Protein AF-A0A256VPE2-F1 (afdb_monomer_lite)

Foldseek 3Di:
DDDPVVCVVVVVWDFPPAFDQDPDDDPPDPDST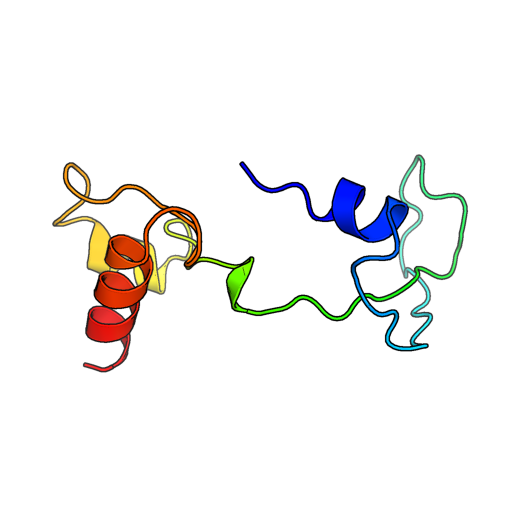DTDTDDDQQADWDDCPPPVNVVQCVVVVV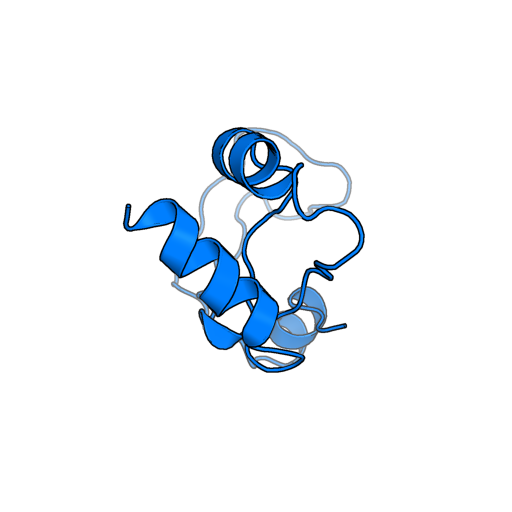PADTDGNVGPCPNRVVSVVSVVD

Organism: Limosilactobacill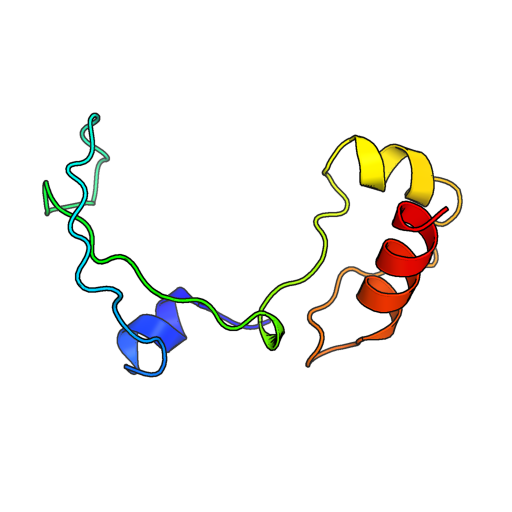us reuteri (NCBI:txid1598)

pLDDT: mean 80.63, std 8.95, range [58.47, 91.31]

Sequence (85 aa):
MLSLIRLAKEGKLEKTGAKPKLPIKVDGVSSETLDVYRIPLEHLYYNDKNGRIAINTSQYQDELHPASEQEDPRYNNFVAKLIER

Radius of gyration: 16.67 Å; chains: 1; bounding box: 35×29×41 Å

Secondary structure (DSSP, 8-state):
---HHHHHHTT-S-B-S--PBPSS--TT---SBPPPBPPPGGG----TTSHHHHHHHGGGTTT-----TTT-HHHHHHHHHHH--

Structure (mmCIF, N/CA/C/O backbone):
data_AF-A0A256VPE2-F1
#
_entry.id   AF-A0A256VPE2-F1
#
loop_
_atom_site.group_PDB
_atom_site.id
_atom_site.type_symbol
_atom_site.label_atom_id
_atom_site.label_alt_id
_atom_site.label_comp_id
_atom_site.label_asym_id
_atom_site.label_entity_id
_atom_site.label_seq_id
_atom_site.pdbx_PDB_ins_code
_atom_site.Cartn_x
_atom_site.Cartn_y
_atom_site.Cartn_z
_atom_site.occupancy
_atom_site.B_iso_or_equiv
_atom_site.auth_seq_id
_atom_site.auth_comp_id
_atom_site.auth_asym_id
_atom_site.auth_atom_id
_atom_site.pdbx_PDB_model_num
ATOM 1 N N . MET A 1 1 ? -1.548 12.675 -5.960 1.00 65.19 1 MET A N 1
ATOM 2 C CA . MET A 1 1 ? -1.010 12.020 -4.756 1.00 65.19 1 MET A CA 1
ATOM 3 C C . MET A 1 1 ? -2.112 11.762 -3.747 1.00 65.19 1 MET A C 1
ATOM 5 O O . MET A 1 1 ? -2.711 12.688 -3.199 1.00 65.19 1 MET A O 1
ATOM 9 N N . LEU A 1 2 ? -2.401 10.484 -3.548 1.00 77.44 2 LEU A N 1
ATOM 10 C CA . LEU A 1 2 ? -3.386 9.988 -2.598 1.00 77.44 2 LEU A CA 1
ATOM 11 C C . LEU A 1 2 ? -2.984 10.310 -1.146 1.00 77.44 2 LEU A C 1
ATOM 13 O O . LEU A 1 2 ? -1.818 10.191 -0.779 1.00 77.44 2 LEU A O 1
ATOM 17 N N . SER A 1 3 ? -3.947 10.681 -0.297 1.00 86.44 3 SER A N 1
ATOM 18 C CA . SER A 1 3 ? -3.715 10.906 1.138 1.00 86.44 3 SER A CA 1
ATOM 19 C C . SER A 1 3 ? -4.527 9.925 1.981 1.00 86.44 3 SER A C 1
ATOM 21 O O . SER A 1 3 ? -5.735 10.095 2.152 1.00 86.44 3 SER A O 1
ATOM 23 N N . LEU A 1 4 ? -3.855 8.929 2.567 1.00 86.94 4 LEU A N 1
ATOM 24 C CA . LEU A 1 4 ? -4.491 7.937 3.446 1.00 86.94 4 LEU A CA 1
ATOM 25 C C . LEU A 1 4 ? -5.114 8.580 4.695 1.00 86.94 4 LEU A C 1
ATOM 27 O O . LEU A 1 4 ? -6.178 8.164 5.143 1.00 86.94 4 LEU A O 1
ATOM 31 N N . ILE A 1 5 ? -4.501 9.648 5.217 1.00 87.94 5 ILE A N 1
ATOM 32 C CA . ILE A 1 5 ? -5.034 10.411 6.358 1.00 87.94 5 ILE A CA 1
ATOM 33 C C . ILE A 1 5 ? -6.390 11.025 6.003 1.00 87.94 5 ILE A C 1
ATOM 35 O O . ILE A 1 5 ? -7.315 11.020 6.816 1.00 87.94 5 ILE A O 1
ATOM 39 N N . ARG A 1 6 ? -6.523 11.557 4.784 1.00 89.44 6 ARG A N 1
ATOM 40 C CA . ARG A 1 6 ? -7.784 12.121 4.307 1.00 89.44 6 ARG A CA 1
ATOM 41 C C . ARG A 1 6 ? -8.834 11.030 4.100 1.00 89.44 6 ARG A C 1
ATOM 43 O O . ARG A 1 6 ? -9.950 11.201 4.573 1.00 89.44 6 ARG A O 1
ATOM 50 N N . LEU A 1 7 ? -8.471 9.902 3.485 1.00 89.06 7 LEU A N 1
ATOM 51 C CA . LEU A 1 7 ? -9.384 8.765 3.311 1.00 89.06 7 LEU A CA 1
ATOM 52 C C . LEU A 1 7 ? -9.896 8.219 4.653 1.00 89.06 7 LEU A C 1
ATOM 54 O O . LEU A 1 7 ? -11.081 7.920 4.777 1.00 89.06 7 LEU A O 1
ATOM 58 N N . ALA A 1 8 ? -9.035 8.155 5.674 1.00 87.94 8 ALA A N 1
ATOM 59 C CA . ALA A 1 8 ? -9.432 7.769 7.026 1.00 87.94 8 ALA A CA 1
ATOM 60 C C . ALA A 1 8 ? -10.439 8.761 7.634 1.00 87.94 8 ALA A C 1
ATOM 62 O O . ALA A 1 8 ? -11.458 8.344 8.181 1.00 87.94 8 ALA A O 1
ATOM 63 N N . LYS A 1 9 ? -10.196 10.073 7.497 1.00 87.94 9 LYS A N 1
ATOM 64 C CA . LYS A 1 9 ? -11.119 11.124 7.971 1.00 87.94 9 LYS A CA 1
ATOM 65 C C . LYS A 1 9 ? -12.462 11.114 7.238 1.00 87.94 9 LYS A C 1
ATOM 67 O O . LYS A 1 9 ? -13.481 11.415 7.845 1.00 87.94 9 LYS A O 1
ATOM 72 N N . GLU A 1 10 ? -12.459 10.759 5.956 1.00 91.31 10 GLU A N 1
ATOM 73 C CA . GLU A 1 10 ? -13.661 10.620 5.124 1.00 91.31 10 GLU A CA 1
ATOM 74 C C . GLU A 1 10 ? -14.408 9.294 5.365 1.00 91.31 10 GLU A C 1
ATOM 76 O O . GLU A 1 10 ? -15.431 9.053 4.731 1.00 91.31 10 GLU A O 1
ATOM 81 N N . GLY A 1 11 ? -13.915 8.422 6.255 1.00 87.06 11 GLY A N 1
ATOM 82 C CA . GLY A 1 11 ? -14.537 7.126 6.548 1.00 87.06 11 GLY A CA 1
ATOM 83 C C . GLY A 1 11 ? -14.407 6.099 5.419 1.00 87.06 11 GLY A C 1
ATOM 84 O O . GLY A 1 11 ? -15.115 5.098 5.423 1.00 87.06 11 GLY A O 1
ATOM 85 N N . LYS A 1 12 ? -13.505 6.330 4.458 1.00 89.00 12 LYS A N 1
ATOM 86 C CA . LYS A 1 12 ? -13.266 5.450 3.300 1.00 89.00 12 LYS A CA 1
ATOM 87 C C . LYS A 1 12 ? -12.305 4.296 3.593 1.00 89.00 12 LYS A C 1
ATOM 89 O O . LYS A 1 12 ? -12.143 3.418 2.756 1.00 89.00 12 LYS A O 1
ATOM 94 N N . LEU A 1 13 ? -11.646 4.310 4.752 1.00 89.56 13 LEU A N 1
ATOM 95 C CA . LEU A 1 13 ? -10.795 3.218 5.219 1.00 89.56 13 LEU A CA 1
ATOM 96 C C . LEU A 1 13 ? -11.466 2.510 6.390 1.00 89.56 13 LEU A C 1
ATOM 98 O O . LEU A 1 13 ? -11.855 3.142 7.374 1.00 89.56 13 LEU A O 1
ATOM 102 N N . GLU A 1 14 ? -11.561 1.189 6.295 1.00 89.56 14 GLU A N 1
ATOM 103 C CA . GLU A 1 14 ? -12.151 0.360 7.340 1.00 89.56 14 GLU A CA 1
ATOM 104 C C . GLU A 1 14 ? -11.225 0.273 8.555 1.00 89.56 14 GLU A C 1
ATOM 106 O O . GLU A 1 14 ? -10.020 0.040 8.428 1.00 89.56 14 GLU A O 1
ATOM 111 N N . LYS A 1 15 ? -11.796 0.414 9.754 1.00 89.88 15 LYS A N 1
ATOM 112 C CA . LYS A 1 15 ? -11.079 0.151 11.005 1.00 89.88 15 LYS A CA 1
ATOM 113 C C . LYS A 1 15 ? -11.051 -1.349 11.269 1.00 89.88 15 LYS A C 1
ATOM 115 O O . LYS A 1 15 ? -12.065 -2.023 11.131 1.00 89.88 15 LYS A O 1
ATOM 120 N N . THR A 1 16 ? -9.920 -1.866 11.730 1.00 86.06 16 THR A N 1
ATOM 121 C CA . THR A 1 16 ? -9.764 -3.298 12.037 1.00 86.06 16 THR A CA 1
ATOM 122 C C . THR A 1 16 ? -10.270 -3.672 13.433 1.00 86.06 16 THR A C 1
ATOM 124 O O . THR A 1 16 ? -10.222 -4.836 13.816 1.00 86.06 16 THR A O 1
ATOM 127 N N . GLY A 1 17 ? -10.703 -2.689 14.230 1.00 81.62 17 GLY A N 1
ATOM 128 C CA . GLY A 1 17 ? -11.076 -2.873 15.636 1.00 81.62 17 GLY A CA 1
ATOM 129 C C . GLY A 1 17 ? -9.883 -3.034 16.585 1.00 81.62 17 GLY A C 1
ATOM 130 O O . GLY A 1 17 ? -10.059 -2.933 17.799 1.00 81.62 17 GLY A O 1
ATOM 131 N N . ALA A 1 18 ? -8.666 -3.217 16.061 1.00 83.19 18 ALA A N 1
ATOM 132 C CA . ALA A 1 18 ? -7.458 -3.248 16.870 1.00 83.19 18 ALA A CA 1
ATOM 133 C C . ALA A 1 18 ? -7.151 -1.855 17.437 1.00 83.19 18 ALA A C 1
ATOM 135 O O . ALA A 1 18 ? -7.211 -0.848 16.729 1.00 83.19 18 ALA A O 1
ATOM 136 N N . LYS A 1 19 ? -6.801 -1.826 18.726 1.00 80.06 19 LYS A N 1
ATOM 137 C CA . LYS A 1 19 ? -6.451 -0.620 19.486 1.00 80.06 19 LYS A CA 1
ATOM 138 C C . LYS A 1 19 ? -5.116 -0.814 20.210 1.00 80.06 19 LYS A C 1
ATOM 140 O O . LYS A 1 19 ? -5.097 -0.905 21.438 1.00 80.06 19 LYS A O 1
ATOM 145 N N . PRO A 1 20 ? -4.001 -0.972 19.475 1.00 77.81 20 PRO A N 1
ATOM 146 C CA . PRO A 1 20 ? -2.697 -1.178 20.079 1.00 77.81 20 PRO A CA 1
ATOM 147 C C . PRO A 1 20 ? -2.330 0.022 20.946 1.00 77.81 20 PRO A C 1
ATOM 149 O O . PRO A 1 20 ? -2.545 1.177 20.562 1.00 77.81 20 PRO A O 1
ATOM 152 N N . LYS A 1 21 ? -1.762 -0.271 22.115 1.00 74.88 21 LYS A N 1
ATOM 153 C CA . LYS A 1 21 ? -1.184 0.750 22.975 1.00 74.88 21 LYS A CA 1
ATOM 154 C C . LYS A 1 21 ? 0.173 1.159 22.411 1.00 74.88 21 LYS A C 1
ATOM 156 O O . LYS A 1 21 ? 1.011 0.296 22.154 1.00 74.88 21 LYS A O 1
ATOM 161 N N . LEU A 1 22 ? 0.395 2.455 22.220 1.00 69.81 22 LEU A N 1
ATOM 162 C CA . LEU A 1 22 ? 1.714 2.953 21.845 1.00 69.81 22 LEU A CA 1
ATOM 163 C C . LEU A 1 22 ? 2.677 2.775 23.033 1.00 69.81 22 LEU A C 1
ATOM 165 O O . LEU A 1 22 ? 2.389 3.274 24.123 1.00 69.81 22 LEU A O 1
ATOM 169 N N . PRO A 1 23 ? 3.826 2.100 22.854 1.00 68.75 23 PRO A N 1
ATOM 170 C CA . PRO A 1 23 ? 4.824 1.963 23.915 1.00 68.75 23 PRO A CA 1
ATOM 171 C C . PRO A 1 23 ? 5.580 3.275 24.187 1.00 68.75 23 PRO A C 1
ATOM 173 O O . PRO A 1 23 ? 6.307 3.369 25.172 1.00 68.75 23 PRO A O 1
ATOM 176 N N . ILE A 1 24 ? 5.410 4.287 23.329 1.00 69.12 24 ILE A N 1
ATOM 177 C CA . ILE A 1 24 ? 6.065 5.593 23.412 1.00 69.12 24 ILE A CA 1
ATOM 178 C C . ILE A 1 24 ? 5.030 6.719 23.329 1.00 69.12 24 ILE A C 1
ATOM 180 O O . ILE A 1 24 ? 4.060 6.629 22.577 1.00 69.12 24 ILE A O 1
ATOM 184 N N . LYS A 1 25 ? 5.241 7.797 24.090 1.00 63.84 25 LYS A N 1
ATOM 185 C CA . LYS A 1 25 ? 4.456 9.028 23.944 1.00 63.84 25 LYS A CA 1
ATOM 186 C C . LYS A 1 25 ? 4.989 9.799 22.739 1.00 63.84 25 LYS A C 1
ATOM 188 O O . LYS A 1 25 ? 6.169 10.132 22.707 1.00 63.84 25 LYS A O 1
ATOM 193 N N . VAL A 1 26 ? 4.129 10.047 21.755 1.00 68.12 26 VAL A N 1
ATOM 194 C CA . VAL A 1 26 ? 4.440 10.875 20.584 1.00 68.12 26 VAL A CA 1
ATOM 195 C C . VAL A 1 26 ? 3.706 12.199 20.749 1.00 68.12 26 VAL A C 1
ATOM 197 O O . VAL A 1 26 ? 2.485 12.204 20.925 1.00 68.12 26 VAL A O 1
ATOM 200 N N . ASP A 1 27 ? 4.434 13.314 20.704 1.00 61.44 27 ASP A N 1
ATOM 201 C CA . ASP A 1 27 ? 3.835 14.644 20.814 1.00 61.44 27 ASP A CA 1
ATOM 202 C C . ASP A 1 27 ? 2.798 14.866 19.703 1.00 61.44 27 ASP A C 1
ATOM 204 O O . ASP A 1 27 ? 3.049 14.617 18.524 1.00 61.44 27 ASP A O 1
ATOM 208 N N . GLY A 1 28 ? 1.600 15.309 20.092 1.00 64.75 28 GLY A N 1
ATOM 209 C CA . GLY A 1 28 ? 0.465 15.502 19.182 1.00 64.75 28 GLY A CA 1
ATOM 210 C C . GLY A 1 28 ? -0.450 14.284 19.005 1.00 64.75 28 GLY A C 1
ATOM 211 O O . GLY A 1 28 ? -1.479 14.400 18.339 1.00 64.75 28 GLY A O 1
ATOM 212 N N . VAL A 1 29 ? -0.144 13.141 19.629 1.00 65.38 29 VAL A N 1
ATOM 213 C CA . VAL A 1 29 ? -1.034 11.971 19.673 1.00 65.38 29 VAL A CA 1
ATOM 214 C C . VAL A 1 29 ? -1.691 11.898 21.051 1.00 65.38 29 VAL A C 1
ATOM 216 O O . VAL A 1 29 ? -1.059 11.544 22.042 1.00 65.38 29 VAL A O 1
ATOM 219 N N . SER A 1 30 ? -2.971 12.272 21.125 1.00 59.16 30 SER A N 1
ATOM 220 C CA . SER A 1 30 ? -3.707 12.375 22.394 1.00 59.16 30 SER A CA 1
ATOM 221 C C . SER A 1 30 ? -4.148 11.031 22.976 1.00 59.16 30 SER A C 1
ATOM 223 O O . SER A 1 30 ? -4.488 10.966 24.157 1.00 59.16 30 SER A O 1
ATOM 225 N N . SER A 1 31 ? -4.165 9.961 22.178 1.00 60.12 31 SER A N 1
ATOM 226 C CA . SER A 1 31 ? -4.649 8.657 22.614 1.00 60.12 31 SER A CA 1
ATOM 227 C C . SER A 1 31 ? -3.506 7.677 22.866 1.00 60.12 31 SER A C 1
ATOM 229 O O . SER A 1 31 ? -2.645 7.450 22.020 1.00 60.12 31 SER A O 1
ATOM 231 N N . GLU A 1 32 ? -3.543 7.013 24.027 1.00 61.91 32 GLU A N 1
ATOM 232 C CA . GLU A 1 32 ? -2.666 5.864 24.293 1.00 61.91 32 GLU A CA 1
ATOM 233 C C . GLU A 1 32 ? -2.946 4.702 23.329 1.00 61.91 32 GLU A C 1
ATOM 235 O O . GLU A 1 32 ? -2.082 3.853 23.130 1.00 61.91 32 GLU A O 1
ATOM 240 N N . THR A 1 33 ? -4.147 4.669 22.739 1.00 61.66 33 THR A N 1
ATOM 241 C CA . THR A 1 33 ? -4.607 3.648 21.795 1.00 61.66 33 THR A CA 1
ATOM 242 C C . THR A 1 33 ? -4.908 4.266 20.433 1.00 61.66 33 THR A C 1
ATOM 244 O O . THR A 1 33 ? -5.674 5.225 20.337 1.00 61.66 33 THR A O 1
ATOM 247 N N . LEU A 1 34 ? -4.299 3.736 19.374 1.00 77.69 34 LEU A N 1
ATOM 248 C CA . LEU A 1 34 ? -4.521 4.207 18.005 1.00 77.69 34 LEU A CA 1
ATOM 249 C C . LEU A 1 34 ? -5.580 3.366 17.294 1.00 77.69 34 LEU A C 1
ATOM 251 O O . LEU A 1 34 ? -5.629 2.150 17.470 1.00 77.69 34 LEU A O 1
ATOM 255 N N . ASP A 1 35 ? -6.388 4.007 16.449 1.00 82.94 35 ASP A N 1
ATOM 256 C CA . ASP A 1 35 ? -7.218 3.285 15.488 1.00 82.94 35 ASP A CA 1
ATOM 257 C C . ASP A 1 35 ? -6.324 2.666 14.410 1.00 82.94 35 ASP A C 1
ATOM 259 O O . ASP A 1 35 ? -5.525 3.355 13.770 1.00 82.94 35 ASP A O 1
ATOM 263 N N . VAL A 1 36 ? -6.486 1.366 14.185 1.00 87.50 36 VAL A N 1
ATOM 264 C CA . VAL A 1 36 ? -5.808 0.650 13.103 1.00 87.50 36 VAL A CA 1
ATOM 265 C C . VAL A 1 36 ? -6.745 0.545 11.908 1.00 87.50 36 VAL A C 1
ATOM 267 O O . VAL A 1 36 ? -7.902 0.145 12.045 1.00 87.50 36 VAL A O 1
ATOM 270 N N . TYR A 1 37 ? -6.228 0.886 10.730 1.00 90.56 37 TYR A N 1
ATOM 271 C CA . TYR A 1 37 ? -6.973 0.886 9.475 1.00 90.56 37 TYR A CA 1
ATOM 272 C C . TYR A 1 37 ? -6.478 -0.219 8.545 1.00 90.56 37 TYR A C 1
ATOM 274 O O . TYR A 1 37 ? -5.278 -0.489 8.462 1.00 90.56 37 TYR A O 1
ATOM 282 N N . ARG A 1 38 ? -7.408 -0.838 7.818 1.00 90.31 38 ARG A N 1
ATOM 283 C CA . ARG A 1 38 ? -7.109 -1.738 6.708 1.00 90.31 38 ARG A CA 1
ATOM 284 C C . ARG A 1 38 ? -6.895 -0.897 5.454 1.00 90.31 38 ARG A C 1
ATOM 286 O O . ARG A 1 38 ? -7.795 -0.171 5.042 1.00 90.31 38 ARG A O 1
ATOM 293 N N . ILE A 1 39 ? -5.707 -0.986 4.860 1.00 90.69 39 ILE A N 1
ATOM 294 C CA . ILE A 1 39 ? -5.358 -0.222 3.657 1.00 90.69 39 ILE A CA 1
ATOM 295 C C . ILE A 1 39 ? -5.488 -1.129 2.423 1.00 90.69 39 ILE A C 1
ATOM 297 O O . ILE A 1 39 ? -4.806 -2.156 2.372 1.00 90.69 39 ILE A O 1
ATOM 301 N N . PRO A 1 40 ? -6.345 -0.786 1.444 1.00 88.75 40 PRO A N 1
ATOM 302 C CA . PRO A 1 40 ? -6.392 -1.461 0.150 1.00 88.75 40 PRO A CA 1
ATOM 303 C C . PRO A 1 40 ? -5.041 -1.420 -0.575 1.00 88.75 40 PRO A C 1
ATOM 305 O O . PRO A 1 40 ? -4.376 -0.385 -0.597 1.00 88.75 40 PRO A O 1
ATOM 308 N N . LEU A 1 41 ? -4.645 -2.535 -1.199 1.00 84.94 41 LEU A N 1
ATOM 309 C CA . LEU A 1 41 ? -3.358 -2.637 -1.902 1.00 84.94 41 LEU A CA 1
ATOM 310 C C . LEU A 1 41 ? -3.260 -1.693 -3.109 1.00 84.94 41 LEU A C 1
ATOM 312 O O . LEU A 1 41 ? -2.176 -1.213 -3.408 1.00 84.94 41 LEU A O 1
ATOM 316 N N . GLU A 1 42 ? -4.386 -1.367 -3.746 1.00 85.12 42 GLU A N 1
ATOM 317 C CA . GLU A 1 42 ? -4.480 -0.394 -4.848 1.00 85.12 42 GLU A CA 1
ATOM 318 C C . GLU A 1 42 ? -3.975 1.013 -4.481 1.00 85.12 42 GLU A C 1
ATOM 320 O O . GLU A 1 42 ? -3.605 1.795 -5.354 1.00 85.12 42 GLU A O 1
ATOM 325 N N . HIS A 1 43 ? -3.947 1.342 -3.187 1.00 86.19 43 HIS A N 1
ATOM 326 C CA . HIS A 1 43 ? -3.440 2.612 -2.670 1.00 86.19 43 HIS A CA 1
ATOM 327 C C . HIS A 1 43 ? -1.941 2.579 -2.352 1.00 86.19 43 HIS A C 1
ATOM 329 O O . HIS A 1 43 ? -1.377 3.594 -1.938 1.00 86.19 43 HIS A O 1
ATOM 335 N N . LEU A 1 44 ? -1.303 1.416 -2.488 1.00 86.44 44 LEU A N 1
ATOM 336 C CA . LEU A 1 44 ? 0.095 1.192 -2.159 1.00 86.44 44 LEU A CA 1
ATOM 337 C C . LEU A 1 44 ? 0.938 1.068 -3.432 1.00 86.44 44 LEU A C 1
ATOM 339 O O . LEU A 1 44 ? 0.450 0.788 -4.527 1.00 86.44 44 LEU A O 1
ATOM 343 N N . TYR A 1 45 ? 2.234 1.290 -3.264 1.00 89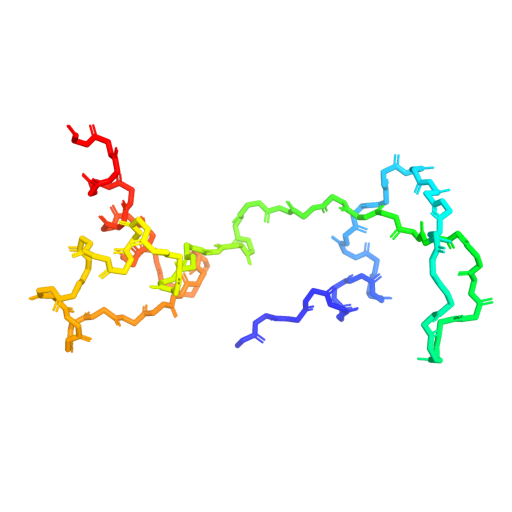.69 45 TYR A N 1
ATOM 344 C CA . TYR A 1 45 ? 3.244 1.073 -4.288 1.00 89.69 45 TYR A CA 1
ATOM 345 C C . TYR A 1 45 ? 4.534 0.589 -3.645 1.00 89.69 45 TYR A C 1
ATOM 347 O O . TYR A 1 45 ? 4.745 0.741 -2.436 1.00 89.69 45 TYR A O 1
ATOM 355 N N . TYR A 1 46 ? 5.404 -0.010 -4.450 1.00 88.00 46 TYR A N 1
ATOM 356 C CA . TYR A 1 46 ? 6.692 -0.485 -3.962 1.00 88.00 46 TYR A CA 1
ATOM 357 C C . TYR A 1 46 ? 7.613 0.674 -3.5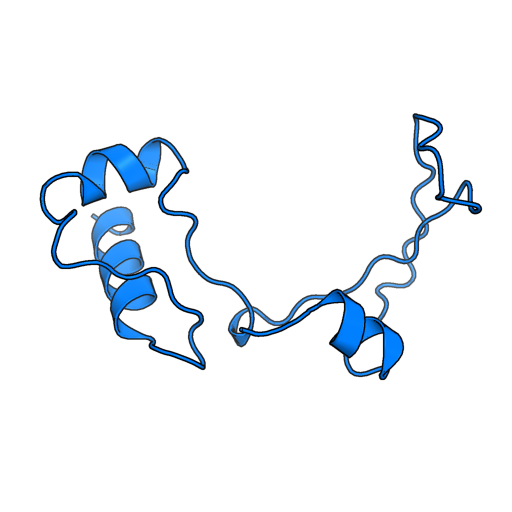56 1.00 88.00 46 TYR A C 1
ATOM 359 O O . TYR A 1 46 ? 7.805 1.632 -4.298 1.00 88.00 46 TYR A O 1
ATOM 367 N N . ASN A 1 47 ? 8.237 0.576 -2.383 1.00 86.38 47 ASN A N 1
ATOM 368 C CA . ASN A 1 47 ? 9.194 1.577 -1.915 1.00 86.38 47 ASN A CA 1
ATOM 369 C C . ASN A 1 47 ? 10.558 1.378 -2.601 1.00 86.38 47 ASN A C 1
ATOM 371 O O . ASN A 1 47 ? 11.294 0.455 -2.248 1.00 86.38 47 ASN A O 1
ATOM 375 N N . ASP A 1 48 ? 10.904 2.269 -3.528 1.00 82.31 48 ASP A N 1
ATOM 376 C CA . ASP A 1 48 ? 12.183 2.309 -4.253 1.00 82.31 48 ASP A CA 1
ATOM 377 C C . ASP A 1 48 ? 13.395 2.544 -3.340 1.00 82.31 48 ASP A C 1
ATOM 379 O O . ASP A 1 48 ? 14.520 2.221 -3.707 1.00 82.31 48 ASP A O 1
ATOM 383 N N . LYS A 1 49 ? 13.183 3.039 -2.115 1.00 82.94 49 LYS A N 1
ATOM 384 C CA . LYS A 1 49 ? 14.234 3.197 -1.094 1.00 82.94 49 LYS A CA 1
ATOM 385 C C . LYS A 1 49 ? 14.464 1.940 -0.256 1.00 82.94 49 LYS A C 1
ATOM 387 O O . LYS A 1 49 ? 15.347 1.925 0.601 1.00 82.94 49 LYS A O 1
ATOM 392 N N . ASN A 1 50 ? 13.672 0.883 -0.446 1.00 83.81 50 ASN A N 1
ATOM 393 C CA . ASN A 1 50 ? 13.951 -0.405 0.180 1.00 83.81 50 ASN A CA 1
ATOM 394 C C . ASN A 1 50 ? 15.214 -1.003 -0.450 1.00 83.81 50 ASN A C 1
ATOM 396 O O . ASN A 1 50 ? 15.242 -1.199 -1.657 1.00 83.81 50 ASN A O 1
ATOM 400 N N . GLY A 1 51 ? 16.229 -1.345 0.351 1.00 79.38 51 GLY A N 1
ATOM 401 C CA . GLY A 1 51 ? 17.533 -1.786 -0.164 1.00 79.38 51 GLY A CA 1
ATOM 402 C C . GLY A 1 51 ? 17.480 -2.931 -1.187 1.00 79.38 51 GLY A C 1
ATOM 403 O O . GLY A 1 51 ? 18.257 -2.921 -2.134 1.00 79.38 51 GLY A O 1
ATOM 404 N N . ARG A 1 52 ? 16.534 -3.877 -1.061 1.00 81.88 52 ARG A N 1
ATOM 405 C CA . ARG A 1 52 ? 16.366 -4.971 -2.039 1.00 81.88 52 ARG A CA 1
ATOM 406 C C . ARG A 1 52 ? 15.862 -4.471 -3.391 1.00 81.88 52 ARG A C 1
ATOM 408 O O . ARG A 1 52 ? 16.295 -4.966 -4.422 1.00 81.88 52 ARG A O 1
ATOM 415 N N . ILE A 1 53 ? 14.945 -3.508 -3.376 1.00 83.19 53 ILE A N 1
ATOM 416 C CA . ILE A 1 53 ? 14.389 -2.905 -4.590 1.00 83.19 53 ILE A CA 1
ATOM 417 C C . ILE A 1 53 ? 15.419 -1.941 -5.176 1.00 83.19 53 ILE A C 1
ATOM 419 O O . ILE A 1 53 ? 15.775 -2.097 -6.334 1.00 83.19 53 ILE A O 1
ATOM 423 N N . ALA A 1 54 ? 15.984 -1.053 -4.355 1.00 83.06 54 ALA A N 1
ATOM 424 C CA . ALA A 1 54 ? 16.964 -0.045 -4.751 1.00 83.06 54 ALA A CA 1
ATOM 425 C C . ALA A 1 54 ? 18.162 -0.627 -5.518 1.00 83.06 54 ALA A C 1
ATOM 427 O O . ALA A 1 54 ? 18.561 -0.072 -6.536 1.00 83.06 54 ALA A O 1
ATOM 428 N N . ILE A 1 55 ? 18.722 -1.753 -5.054 1.00 81.81 55 ILE A N 1
ATOM 429 C CA . ILE A 1 55 ? 19.843 -2.428 -5.731 1.00 81.81 55 ILE A CA 1
ATOM 430 C C . ILE A 1 55 ? 19.425 -2.940 -7.114 1.00 81.81 55 ILE A C 1
ATOM 432 O O . ILE A 1 55 ? 20.167 -2.795 -8.081 1.00 81.81 55 ILE A O 1
ATOM 436 N N . ASN A 1 56 ? 18.232 -3.522 -7.220 1.00 79.44 56 ASN A N 1
ATOM 437 C CA . ASN A 1 56 ? 17.742 -4.081 -8.477 1.00 79.44 56 ASN A CA 1
ATOM 438 C C . ASN A 1 56 ? 17.286 -2.988 -9.461 1.00 79.44 56 ASN A C 1
ATOM 440 O O . ASN A 1 56 ? 17.371 -3.180 -10.672 1.00 79.44 56 ASN A O 1
ATOM 444 N N . THR A 1 57 ? 16.815 -1.842 -8.961 1.00 80.56 57 THR A N 1
ATOM 445 C CA . THR A 1 57 ? 16.308 -0.727 -9.773 1.00 80.56 57 THR A CA 1
ATOM 446 C C . THR A 1 57 ? 17.363 0.330 -10.101 1.00 80.56 57 THR A C 1
ATOM 448 O O . THR A 1 57 ? 17.106 1.171 -10.957 1.00 80.56 57 THR A O 1
ATOM 451 N N . SER A 1 58 ? 18.553 0.307 -9.486 1.00 79.25 58 SER A N 1
ATOM 452 C CA . SER A 1 58 ? 19.599 1.324 -9.710 1.00 79.25 58 SER A CA 1
ATOM 453 C C . SER A 1 58 ? 20.103 1.384 -11.156 1.00 79.25 58 SER A C 1
ATOM 455 O O . SER A 1 58 ? 20.628 2.402 -11.583 1.00 79.25 58 SER A O 1
ATOM 457 N N . GLN A 1 59 ? 19.940 0.304 -11.923 1.00 79.31 59 GLN A N 1
ATOM 458 C CA . GLN A 1 59 ? 20.286 0.252 -13.350 1.00 79.31 59 GLN A CA 1
ATOM 459 C C . GLN A 1 59 ? 19.244 0.936 -14.254 1.00 79.31 59 GLN A C 1
ATOM 461 O O . GLN A 1 59 ? 19.495 1.119 -15.438 1.00 79.31 59 GLN A O 1
ATOM 466 N N . TYR A 1 60 ? 18.088 1.309 -13.697 1.00 77.81 60 TYR A N 1
ATOM 467 C CA . TYR A 1 60 ? 16.906 1.812 -14.407 1.00 77.81 60 TYR A CA 1
ATOM 468 C C . TYR A 1 60 ? 16.427 3.155 -13.826 1.00 77.81 60 TYR A C 1
ATOM 470 O O . TYR A 1 60 ? 15.266 3.533 -13.961 1.00 77.81 60 TYR A O 1
ATOM 478 N N . GLN A 1 61 ? 17.316 3.850 -13.111 1.00 66.44 61 GLN A N 1
ATOM 479 C CA . GLN A 1 61 ? 16.978 4.950 -12.207 1.00 66.44 61 GLN A CA 1
ATOM 480 C C . GLN A 1 61 ? 16.347 6.159 -12.919 1.00 66.44 61 GLN A C 1
ATOM 482 O O . GLN A 1 61 ? 15.504 6.832 -12.332 1.00 66.44 61 GLN A O 1
ATOM 487 N N . ASP A 1 62 ? 16.695 6.381 -14.188 1.00 67.94 62 ASP A N 1
ATOM 488 C CA . ASP A 1 62 ? 16.167 7.483 -15.004 1.00 67.94 62 ASP A CA 1
ATOM 489 C C . ASP A 1 62 ? 14.816 7.162 -15.679 1.00 67.94 62 ASP A C 1
ATOM 491 O O . ASP A 1 62 ? 14.161 8.062 -16.200 1.00 67.94 62 ASP A O 1
ATOM 495 N N . GLU A 1 63 ? 14.365 5.901 -15.653 1.00 69.38 63 GLU A N 1
ATOM 496 C CA . GLU A 1 63 ? 13.138 5.443 -16.331 1.00 69.38 63 GLU A CA 1
ATOM 497 C C . GLU A 1 63 ? 11.997 5.083 -15.363 1.00 69.38 63 GLU A C 1
ATOM 499 O O . GLU A 1 63 ? 10.866 4.829 -15.788 1.00 69.38 63 GLU A O 1
ATOM 504 N N . LEU A 1 64 ? 12.269 5.053 -14.054 1.00 73.44 64 LEU A N 1
ATOM 505 C CA . LEU A 1 64 ? 11.322 4.594 -13.041 1.00 73.44 64 LEU A CA 1
ATOM 506 C C . LEU A 1 64 ? 10.798 5.745 -12.190 1.00 73.44 64 LEU A C 1
ATOM 508 O O . LEU A 1 64 ? 11.516 6.355 -11.402 1.00 73.44 64 LEU A O 1
ATOM 512 N N . HIS A 1 65 ? 9.492 5.973 -12.290 1.00 82.19 65 HIS A N 1
ATOM 513 C CA . HIS A 1 65 ? 8.770 6.907 -11.437 1.00 82.19 65 HIS A CA 1
ATOM 514 C C . HIS A 1 65 ? 7.842 6.127 -10.500 1.00 82.19 65 HIS A C 1
ATOM 516 O O . HIS A 1 65 ? 6.892 5.507 -10.983 1.00 82.19 65 HIS A O 1
ATOM 522 N N . PRO A 1 66 ? 8.095 6.131 -9.177 1.00 84.62 66 PRO A N 1
ATOM 523 C CA . PRO A 1 66 ? 7.228 5.461 -8.219 1.00 84.62 66 PRO A CA 1
ATOM 524 C C . PRO A 1 66 ? 5.802 6.007 -8.282 1.00 84.62 66 PRO A C 1
ATOM 526 O O . PRO A 1 66 ? 5.587 7.215 -8.173 1.00 84.62 66 PRO A O 1
ATOM 529 N N . ALA A 1 67 ? 4.832 5.110 -8.432 1.00 84.44 67 ALA A N 1
ATOM 530 C CA . ALA A 1 67 ? 3.423 5.454 -8.555 1.00 84.44 67 ALA A CA 1
ATOM 531 C C . ALA A 1 67 ? 2.540 4.341 -7.987 1.00 84.44 67 ALA A C 1
ATOM 533 O O . ALA A 1 67 ? 2.913 3.167 -8.008 1.00 84.44 67 ALA A O 1
ATOM 534 N N . SER A 1 68 ? 1.371 4.725 -7.470 1.00 82.69 68 SER A N 1
ATOM 535 C CA . SER A 1 68 ? 0.335 3.776 -7.040 1.00 82.69 68 SER A CA 1
ATOM 536 C C . SER A 1 68 ? -0.295 3.056 -8.227 1.00 82.69 68 SER A C 1
ATOM 538 O O . SER A 1 68 ? -0.288 3.578 -9.338 1.00 82.69 68 SER A O 1
ATOM 540 N N . GLU A 1 69 ? -0.905 1.894 -7.981 1.00 82.31 69 GLU A N 1
ATOM 541 C CA . GLU A 1 69 ? -1.569 1.101 -9.028 1.00 82.31 69 GLU A CA 1
ATOM 542 C C . GLU A 1 69 ? -2.643 1.905 -9.783 1.00 82.31 69 GLU A C 1
ATOM 544 O O . GLU A 1 69 ? -2.852 1.717 -10.978 1.00 82.31 69 GLU A O 1
ATOM 549 N N . GLN A 1 70 ? -3.304 2.834 -9.085 1.00 81.69 70 GLN A N 1
ATOM 550 C CA . GLN A 1 70 ? -4.321 3.721 -9.655 1.00 81.69 70 GLN A CA 1
ATOM 551 C C . GLN A 1 70 ? -3.739 4.879 -10.475 1.00 81.69 70 GLN A C 1
ATOM 553 O O . GLN A 1 70 ? -4.407 5.368 -11.384 1.00 81.69 70 GLN A O 1
ATOM 558 N N . GLU A 1 71 ? -2.540 5.357 -10.131 1.00 83.44 71 GLU A N 1
ATOM 559 C CA . GLU A 1 71 ? -1.886 6.466 -10.835 1.00 83.44 71 GLU A CA 1
ATOM 560 C C . GLU A 1 71 ? -1.101 5.953 -12.051 1.00 83.44 71 GLU A C 1
ATOM 562 O O . GLU A 1 71 ? -1.279 6.469 -13.153 1.00 83.44 71 GLU A O 1
ATOM 567 N N . ASP A 1 72 ? -0.260 4.933 -11.868 1.00 85.00 72 ASP A N 1
ATOM 568 C CA . ASP A 1 72 ? 0.468 4.269 -12.949 1.00 85.00 72 ASP A CA 1
ATOM 569 C C . ASP A 1 72 ? 0.936 2.861 -12.520 1.00 85.00 72 ASP A C 1
ATOM 571 O O . ASP A 1 72 ? 1.866 2.726 -11.717 1.00 85.00 72 ASP A O 1
ATOM 575 N N . PRO A 1 73 ? 0.364 1.787 -13.092 1.00 86.88 73 PRO A N 1
ATOM 576 C CA . PRO A 1 73 ? 0.703 0.421 -12.710 1.00 86.88 73 PRO A CA 1
ATOM 577 C C . PRO A 1 73 ? 2.074 -0.032 -13.242 1.00 86.88 73 PRO A C 1
ATOM 579 O O . PRO A 1 73 ? 2.571 -1.093 -12.857 1.00 86.88 73 PRO A O 1
ATOM 582 N N . ARG A 1 74 ? 2.717 0.715 -14.157 1.00 88.56 74 ARG A N 1
ATOM 583 C CA . ARG A 1 74 ? 3.970 0.289 -14.813 1.00 88.56 74 ARG A CA 1
ATOM 584 C C . ARG A 1 74 ? 5.100 0.081 -13.815 1.00 88.56 74 ARG A C 1
ATOM 586 O O . ARG A 1 74 ? 5.809 -0.920 -13.907 1.00 88.56 74 ARG A O 1
ATOM 593 N N . TYR A 1 75 ? 5.233 0.988 -12.852 1.00 87.50 75 TYR A N 1
ATOM 594 C CA . TYR A 1 75 ? 6.263 0.909 -11.823 1.00 87.50 75 TYR A CA 1
ATOM 595 C C . TYR A 1 75 ? 6.085 -0.334 -10.940 1.00 87.50 75 TYR A C 1
ATOM 597 O O . TYR A 1 75 ? 7.020 -1.118 -10.776 1.00 87.50 75 TYR A O 1
ATOM 605 N N . ASN A 1 76 ? 4.869 -0.571 -10.437 1.00 88.50 76 ASN A N 1
ATOM 606 C CA . ASN A 1 76 ? 4.593 -1.732 -9.595 1.00 88.50 76 ASN A CA 1
ATOM 607 C C . ASN A 1 76 ? 4.811 -3.052 -10.339 1.00 88.50 76 ASN A C 1
ATOM 609 O O . ASN A 1 76 ? 5.461 -3.954 -9.813 1.00 88.50 76 ASN A O 1
ATOM 613 N N . ASN A 1 77 ? 4.336 -3.142 -11.582 1.00 89.06 77 ASN A N 1
ATOM 614 C CA . ASN A 1 77 ? 4.531 -4.319 -12.425 1.00 89.06 77 ASN A CA 1
ATOM 615 C C . ASN A 1 77 ? 6.008 -4.583 -12.734 1.00 89.06 77 ASN A C 1
ATOM 617 O O . ASN A 1 77 ? 6.439 -5.736 -12.788 1.00 89.06 77 ASN A O 1
ATOM 621 N N . PHE A 1 78 ? 6.794 -3.528 -12.947 1.00 87.94 78 PHE A N 1
ATOM 622 C CA . PHE A 1 78 ? 8.230 -3.645 -13.166 1.00 87.94 78 PHE A CA 1
ATOM 623 C C . PHE A 1 78 ? 8.941 -4.199 -11.926 1.00 87.94 78 PHE A C 1
ATOM 625 O O . PHE A 1 78 ? 9.684 -5.178 -12.024 1.00 87.94 78 PHE A O 1
ATOM 632 N N . VAL A 1 79 ? 8.666 -3.624 -10.753 1.00 87.00 79 VAL A N 1
ATOM 633 C CA . VAL A 1 79 ? 9.269 -4.075 -9.493 1.00 87.00 79 VAL A CA 1
ATOM 634 C C . VAL A 1 79 ? 8.827 -5.499 -9.139 1.00 87.00 79 VAL A C 1
ATOM 636 O O . VAL A 1 79 ? 9.661 -6.299 -8.720 1.00 87.00 79 VAL A O 1
ATOM 639 N N . ALA A 1 80 ? 7.562 -5.864 -9.371 1.00 87.75 80 ALA A N 1
ATOM 640 C CA . ALA A 1 80 ? 7.073 -7.227 -9.161 1.00 87.75 80 ALA A CA 1
ATOM 641 C C . ALA A 1 80 ? 7.870 -8.253 -9.989 1.00 87.75 80 ALA A C 1
ATOM 643 O O . ALA A 1 80 ? 8.402 -9.213 -9.434 1.00 87.75 80 ALA A O 1
ATOM 644 N N . LYS A 1 81 ? 8.073 -7.989 -11.288 1.00 87.81 81 LYS A N 1
ATOM 645 C CA . LYS A 1 81 ? 8.886 -8.844 -12.175 1.00 87.81 81 LYS A CA 1
ATOM 646 C C . LYS A 1 81 ? 10.349 -8.962 -11.747 1.00 87.81 81 LYS A C 1
ATOM 648 O O . LYS A 1 81 ? 10.982 -9.971 -12.044 1.00 87.81 81 LYS A O 1
ATOM 653 N N . LEU A 1 82 ? 10.904 -7.933 -11.106 1.00 82.94 82 LEU A N 1
ATOM 654 C CA . LEU A 1 82 ? 12.267 -7.969 -10.570 1.00 82.94 82 LEU A CA 1
ATOM 655 C C . LEU A 1 82 ? 12.383 -8.840 -9.315 1.00 82.94 82 LEU A C 1
ATOM 657 O O . LEU A 1 82 ? 13.441 -9.418 -9.091 1.00 82.94 82 LEU A O 1
ATOM 661 N N . ILE A 1 83 ? 11.338 -8.896 -8.486 1.00 79.88 83 ILE A N 1
ATOM 662 C CA . ILE A 1 83 ? 11.339 -9.648 -7.222 1.00 79.88 83 ILE A CA 1
ATOM 663 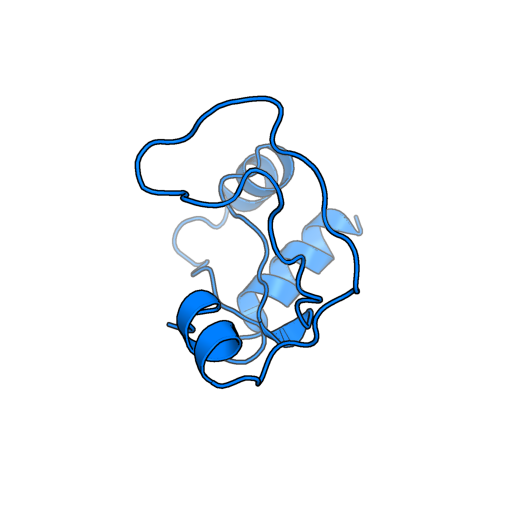C C . ILE A 1 83 ? 10.967 -11.125 -7.434 1.00 79.88 83 ILE A C 1
ATOM 665 O O . ILE A 1 83 ? 11.403 -11.968 -6.657 1.00 79.88 83 ILE A O 1
ATOM 669 N N . GLU A 1 84 ? 10.168 -11.444 -8.456 1.00 75.12 84 GLU A N 1
ATOM 670 C CA . GLU A 1 84 ? 9.767 -12.823 -8.794 1.00 75.12 84 GLU A CA 1
ATOM 671 C C . GLU A 1 84 ? 10.864 -13.654 -9.494 1.00 75.12 84 GLU A C 1
ATOM 673 O O . GLU A 1 84 ? 10.658 -14.844 -9.736 1.00 75.12 84 GLU A O 1
ATOM 678 N N . ARG A 1 85 ? 12.012 -13.051 -9.828 1.00 58.47 85 ARG A N 1
ATOM 679 C CA . ARG A 1 85 ? 13.190 -13.737 -10.387 1.00 58.47 85 ARG A CA 1
ATOM 680 C C . ARG A 1 85 ? 14.124 -14.245 -9.296 1.00 58.47 85 ARG A C 1
ATOM 682 O O . ARG A 1 85 ? 14.680 -15.345 -9.505 1.00 58.47 85 ARG A O 1
#